Protein AF-A0A349NJ91-F1 (afdb_monomer_lite)

Structure (mmCIF, N/CA/C/O backbone):
data_AF-A0A349NJ91-F1
#
_entry.id   AF-A0A349NJ91-F1
#
loop_
_atom_site.group_PDB
_atom_site.id
_atom_site.type_symbol
_atom_site.label_atom_id
_atom_site.label_alt_id
_atom_site.label_comp_id
_atom_site.label_asym_id
_atom_site.label_entity_id
_atom_site.label_seq_id
_atom_site.pdbx_PDB_ins_code
_atom_site.Cartn_x
_atom_site.Cartn_y
_atom_site.Cartn_z
_atom_site.occupancy
_atom_site.B_iso_or_equiv
_atom_site.auth_seq_id
_atom_site.auth_comp_id
_atom_site.auth_asym_id
_atom_site.auth_atom_id
_atom_site.pdbx_PDB_model_num
ATOM 1 N N . THR A 1 1 ? 2.436 -7.405 -12.860 1.00 77.25 1 THR A N 1
ATOM 2 C CA . THR A 1 1 ? 3.900 -7.593 -12.795 1.00 77.25 1 THR A CA 1
ATOM 3 C C . THR A 1 1 ? 4.519 -7.020 -14.054 1.00 77.25 1 THR A C 1
ATOM 5 O O . THR A 1 1 ? 3.816 -6.862 -15.047 1.00 77.25 1 THR A O 1
ATOM 8 N N . GLY A 1 2 ? 5.797 -6.677 -14.028 1.00 80.81 2 GLY A N 1
ATOM 9 C CA . GLY A 1 2 ? 6.530 -6.199 -15.191 1.00 80.81 2 GLY A CA 1
ATOM 10 C C . GLY A 1 2 ? 8.028 -6.271 -14.944 1.00 80.81 2 GLY A C 1
ATOM 11 O O . GLY A 1 2 ? 8.461 -6.534 -13.830 1.00 80.81 2 GLY A O 1
ATOM 12 N N . THR A 1 3 ? 8.815 -6.009 -15.978 1.00 77.69 3 THR A N 1
ATOM 13 C CA . THR A 1 3 ? 10.271 -5.904 -15.865 1.00 77.69 3 THR A CA 1
ATOM 14 C C . THR A 1 3 ? 10.654 -4.445 -16.092 1.00 77.69 3 THR A C 1
ATOM 16 O O . THR A 1 3 ? 10.173 -3.792 -17.023 1.00 77.69 3 THR A O 1
ATOM 19 N N . SER A 1 4 ? 11.445 -3.886 -15.182 1.00 74.25 4 SER A N 1
ATOM 20 C CA . SER A 1 4 ? 11.948 -2.513 -15.268 1.00 74.25 4 SER A CA 1
ATOM 21 C C . SER A 1 4 ? 12.939 -2.364 -16.425 1.00 74.25 4 SER A C 1
ATOM 23 O O . SER A 1 4 ? 13.459 -3.350 -16.947 1.00 74.25 4 SER A O 1
ATOM 25 N N . HIS A 1 5 ? 13.252 -1.121 -16.803 1.00 72.25 5 HIS A N 1
ATOM 26 C CA . HIS A 1 5 ? 14.259 -0.835 -17.834 1.00 72.25 5 HIS A CA 1
ATOM 27 C C . HIS A 1 5 ? 15.629 -1.469 -17.523 1.00 72.25 5 HIS A C 1
ATOM 29 O O . HIS A 1 5 ? 16.348 -1.861 -18.435 1.00 72.25 5 HIS A O 1
ATOM 35 N N . ASN A 1 6 ? 15.943 -1.637 -16.234 1.00 77.25 6 ASN A N 1
ATOM 36 C CA . ASN A 1 6 ? 17.203 -2.204 -15.754 1.00 77.25 6 ASN A CA 1
ATOM 37 C C . ASN A 1 6 ? 17.148 -3.735 -15.574 1.00 77.25 6 ASN A C 1
ATOM 39 O O . ASN A 1 6 ? 18.073 -4.312 -15.015 1.00 77.25 6 ASN A O 1
ATOM 43 N N . GLY A 1 7 ? 16.067 -4.398 -16.001 1.00 76.94 7 GLY A N 1
ATOM 44 C CA . GLY A 1 7 ? 15.934 -5.858 -15.933 1.00 76.94 7 GLY A CA 1
ATOM 45 C C . GLY A 1 7 ? 15.445 -6.413 -14.592 1.00 76.94 7 GLY A C 1
ATOM 46 O O . GLY A 1 7 ? 15.349 -7.625 -14.448 1.00 76.94 7 GLY A O 1
ATOM 47 N N . HIS A 1 8 ? 15.113 -5.563 -13.614 1.00 77.88 8 HIS A N 1
ATOM 48 C CA . HIS A 1 8 ? 14.511 -6.018 -12.356 1.00 77.88 8 HIS A CA 1
ATOM 49 C C . HIS A 1 8 ? 13.013 -6.235 -12.515 1.00 77.88 8 HIS A C 1
ATOM 51 O O . HIS A 1 8 ? 12.308 -5.317 -12.951 1.00 77.88 8 HIS A O 1
ATOM 57 N N . ASP A 1 9 ? 12.538 -7.407 -12.110 1.00 84.69 9 ASP A N 1
ATOM 58 C CA . ASP A 1 9 ? 11.114 -7.689 -12.023 1.00 84.69 9 ASP A CA 1
ATOM 59 C C . ASP A 1 9 ? 10.471 -6.879 -10.899 1.00 84.69 9 ASP A C 1
ATOM 61 O O . ASP A 1 9 ? 11.012 -6.723 -9.804 1.00 84.69 9 ASP A O 1
ATOM 65 N N . TRP A 1 10 ? 9.295 -6.346 -11.189 1.00 86.88 10 TRP A N 1
ATOM 66 C CA . TRP A 1 10 ? 8.466 -5.622 -10.249 1.00 86.88 10 TRP A CA 1
ATOM 67 C C . TRP A 1 10 ? 7.039 -6.154 -10.304 1.00 86.88 10 TRP A C 1
ATOM 69 O O . TRP A 1 10 ? 6.511 -6.581 -11.336 1.00 86.88 10 TRP A O 1
ATOM 79 N N . LYS A 1 11 ? 6.382 -6.121 -9.154 1.00 93.88 11 LYS A N 1
ATOM 80 C CA . LYS A 1 11 ? 4.970 -6.450 -9.007 1.00 93.88 11 LYS A CA 1
ATOM 81 C C . LYS A 1 11 ? 4.291 -5.331 -8.236 1.00 93.88 11 LYS A C 1
ATOM 83 O O . LYS A 1 11 ? 4.909 -4.723 -7.373 1.00 93.88 11 LYS A O 1
ATOM 88 N N . VAL A 1 12 ? 3.053 -5.042 -8.600 1.00 94.56 12 VAL A N 1
ATOM 89 C CA . VAL A 1 12 ? 2.187 -4.079 -7.922 1.00 94.56 12 VAL A CA 1
ATOM 90 C C . VAL A 1 12 ? 0.842 -4.757 -7.752 1.00 94.56 12 VAL A C 1
ATOM 92 O O . VAL A 1 12 ? 0.418 -5.491 -8.651 1.00 94.56 12 VAL A O 1
ATOM 95 N N . GLN A 1 13 ? 0.221 -4.538 -6.602 1.00 97.31 13 GLN A N 1
ATOM 96 C CA . GLN A 1 13 ? -1.157 -4.912 -6.341 1.00 97.31 13 GLN A CA 1
ATOM 97 C C . GLN A 1 13 ? -1.876 -3.721 -5.719 1.00 97.31 13 GLN A C 1
ATOM 99 O O . GLN A 1 13 ? -1.427 -3.190 -4.701 1.00 97.31 13 GLN A O 1
ATOM 104 N N . ASP A 1 14 ? -2.981 -3.337 -6.349 1.00 97.44 14 ASP A N 1
ATOM 105 C CA . ASP A 1 14 ? -3.813 -2.219 -5.928 1.00 97.44 14 ASP A CA 1
ATOM 106 C C . ASP A 1 14 ? -4.951 -2.721 -5.039 1.00 97.44 14 ASP A C 1
ATOM 108 O O . ASP A 1 14 ? -5.523 -3.791 -5.272 1.00 97.44 14 ASP A O 1
ATOM 112 N N . TYR A 1 15 ? -5.287 -1.922 -4.035 1.00 98.19 15 TYR A N 1
ATOM 113 C CA . TYR A 1 15 ? -6.370 -2.163 -3.094 1.00 98.19 15 TYR A CA 1
ATOM 114 C C . TYR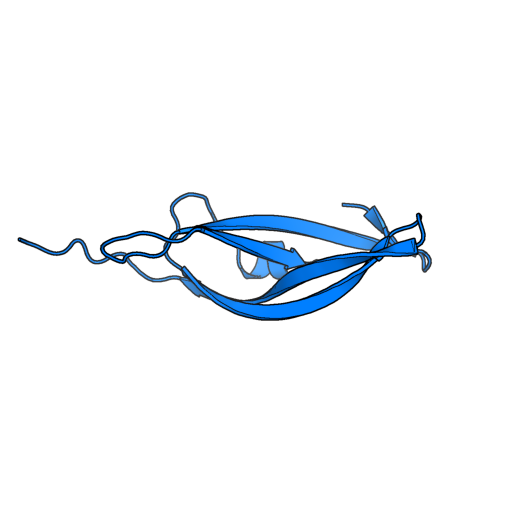 A 1 15 ? -7.240 -0.913 -2.981 1.00 98.19 15 TYR A C 1
ATOM 116 O O . TYR A 1 15 ? -6.777 0.209 -3.198 1.00 98.19 15 TYR A O 1
ATOM 124 N N . VAL A 1 16 ? -8.500 -1.115 -2.600 1.00 98.19 16 VAL A N 1
ATOM 125 C CA . VAL A 1 16 ? -9.399 -0.045 -2.161 1.00 98.19 16 VAL A CA 1
ATOM 126 C C . VAL A 1 16 ? -9.630 -0.238 -0.670 1.00 98.19 16 VAL A C 1
ATOM 128 O O . VAL A 1 16 ? -10.080 -1.305 -0.260 1.00 98.19 16 VAL A O 1
ATOM 131 N N . LEU A 1 17 ? -9.305 0.779 0.123 1.00 97.62 17 LEU A N 1
ATOM 132 C CA . LEU A 1 17 ? -9.652 0.856 1.537 1.00 97.62 17 LEU A CA 1
ATOM 133 C C . LEU A 1 17 ? -10.920 1.690 1.690 1.00 97.62 17 LEU A C 1
ATOM 135 O O . LEU A 1 17 ? -11.015 2.760 1.087 1.00 97.62 17 LEU A O 1
ATOM 139 N N . GLU A 1 18 ? -11.855 1.224 2.507 1.00 97.75 18 GLU A N 1
ATOM 140 C CA . GLU A 1 18 ? -13.044 1.975 2.905 1.00 97.75 18 GLU A CA 1
ATOM 141 C C . GLU A 1 18 ? -12.932 2.358 4.388 1.00 97.75 18 GLU A C 1
ATOM 143 O O . GLU A 1 18 ? -12.529 1.532 5.205 1.00 97.75 18 GLU A O 1
ATOM 148 N N . THR A 1 19 ? -13.213 3.618 4.736 1.00 95.62 19 THR A N 1
ATOM 149 C CA . THR A 1 19 ? -13.135 4.100 6.126 1.00 95.62 19 THR A CA 1
ATOM 150 C C . THR A 1 19 ? -14.373 3.714 6.936 1.00 95.62 19 THR A C 1
ATOM 152 O O . THR A 1 19 ? -15.493 3.722 6.436 1.00 95.62 19 THR A O 1
ATOM 155 N N . GLU A 1 20 ? -14.190 3.434 8.227 1.00 92.25 20 GLU A N 1
ATOM 156 C CA . GLU A 1 20 ? -15.247 2.936 9.127 1.00 92.25 20 GLU A CA 1
ATOM 157 C C . GLU A 1 20 ? -16.036 4.053 9.835 1.00 92.25 20 GLU A C 1
ATOM 159 O O . GLU A 1 20 ? -16.397 3.955 11.007 1.00 92.25 20 GLU A O 1
ATOM 164 N N . GLU A 1 21 ? -16.269 5.166 9.147 1.00 91.25 21 GLU A N 1
ATOM 165 C CA . GLU A 1 21 ? -16.997 6.318 9.687 1.00 91.25 21 GLU A CA 1
ATOM 166 C C . GLU A 1 21 ? -18.441 6.380 9.164 1.00 91.25 21 GLU A C 1
ATOM 168 O O . GLU A 1 21 ? -18.827 5.644 8.262 1.00 91.25 21 GLU A O 1
ATOM 173 N N . GLN A 1 22 ? -19.269 7.281 9.709 1.00 94.06 22 GLN A N 1
ATOM 174 C CA . GLN A 1 22 ? -20.687 7.390 9.322 1.00 94.06 22 GLN A CA 1
ATOM 175 C C . GLN A 1 22 ? -20.894 7.618 7.811 1.00 94.06 22 GLN A C 1
ATOM 177 O O . GLN A 1 22 ? -21.915 7.207 7.263 1.00 94.06 22 GLN A O 1
ATOM 182 N N . ASN A 1 23 ? -19.945 8.289 7.151 1.00 95.12 23 ASN A N 1
ATOM 183 C CA . ASN A 1 23 ? -19.934 8.498 5.706 1.00 95.12 23 ASN A CA 1
ATOM 184 C C . ASN A 1 23 ? -18.620 7.942 5.140 1.00 95.12 23 ASN A C 1
ATOM 186 O O . ASN A 1 23 ? -17.655 8.703 5.038 1.00 95.12 23 ASN A O 1
ATOM 190 N N . PRO A 1 24 ? -18.571 6.642 4.805 1.00 96.88 24 PRO A N 1
ATOM 191 C CA . PRO A 1 24 ? -17.347 5.989 4.370 1.00 96.88 24 PRO A CA 1
ATOM 192 C C . PRO A 1 24 ? -16.717 6.662 3.152 1.00 96.88 24 PRO A C 1
ATOM 194 O O . PRO A 1 24 ? -17.394 7.029 2.187 1.00 96.88 24 PRO A O 1
ATOM 197 N N . GLN A 1 25 ? -15.398 6.796 3.192 1.00 97.00 25 GLN A N 1
ATOM 198 C CA . GLN A 1 25 ? -14.575 7.265 2.088 1.00 97.00 25 GLN A CA 1
ATOM 199 C C . GL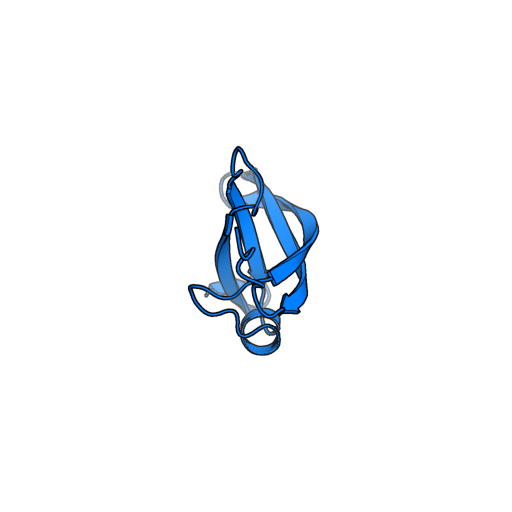N A 1 25 ? -13.772 6.103 1.528 1.00 97.00 25 GLN A C 1
ATOM 201 O O . GLN A 1 25 ? -13.335 5.224 2.266 1.00 97.00 25 GLN A O 1
ATOM 206 N N . GLN A 1 26 ? -13.540 6.127 0.218 1.00 97.56 26 GLN A N 1
ATOM 207 C CA . GLN A 1 26 ? -12.759 5.112 -0.475 1.00 97.56 26 GLN A CA 1
ATOM 208 C C . GLN A 1 26 ? -11.411 5.690 -0.905 1.00 97.56 26 GLN A C 1
ATOM 210 O O . GLN A 1 26 ? -11.348 6.754 -1.524 1.00 97.56 26 GLN A O 1
ATOM 215 N N . CYS A 1 27 ? -10.331 4.978 -0.593 1.00 95.50 27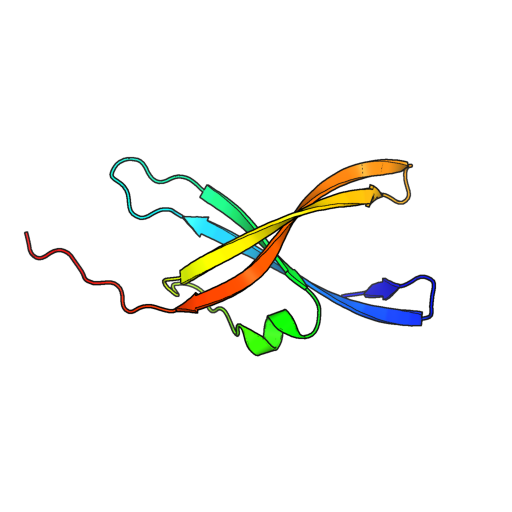 CYS A N 1
ATOM 216 C CA . CYS A 1 27 ? -8.968 5.348 -0.954 1.00 95.50 27 CYS A CA 1
ATOM 217 C C . CYS A 1 27 ? -8.288 4.199 -1.700 1.00 95.50 27 CYS A C 1
ATOM 219 O O . CYS A 1 27 ? -8.249 3.070 -1.212 1.00 95.50 27 CYS A O 1
ATOM 221 N N . VAL A 1 28 ? -7.723 4.490 -2.873 1.00 97.62 28 VAL A N 1
ATOM 222 C CA . VAL A 1 28 ? -6.869 3.540 -3.597 1.00 97.62 28 VAL A CA 1
ATOM 223 C C . VAL A 1 28 ? -5.444 3.645 -3.065 1.00 97.62 28 VAL A C 1
ATOM 225 O O . VAL A 1 28 ? -4.898 4.748 -2.969 1.00 97.62 28 VAL A O 1
ATOM 228 N N . PHE A 1 29 ? -4.826 2.505 -2.767 1.00 98.00 29 PHE A N 1
ATOM 229 C CA . PHE A 1 29 ? -3.406 2.409 -2.431 1.00 98.00 29 PHE A CA 1
ATOM 230 C C . PHE A 1 29 ? -2.775 1.155 -3.042 1.00 98.00 29 PHE A C 1
ATOM 232 O O . PHE A 1 29 ? -3.471 0.207 -3.401 1.00 98.00 29 PHE A O 1
ATOM 239 N N . GLU A 1 30 ? -1.448 1.147 -3.153 1.00 97.88 30 GLU A N 1
ATOM 240 C CA . GLU A 1 30 ? -0.692 0.042 -3.743 1.00 97.88 30 GLU A CA 1
ATOM 241 C C . GLU A 1 30 ? 0.283 -0.602 -2.749 1.00 97.88 30 GLU A C 1
ATOM 243 O O . GLU A 1 30 ? 0.950 0.081 -1.962 1.00 97.88 30 GLU A O 1
ATOM 248 N N . ALA A 1 31 ? 0.434 -1.923 -2.849 1.00 97.88 31 ALA A N 1
ATOM 249 C CA . ALA A 1 31 ? 1.596 -2.645 -2.342 1.00 97.88 31 ALA A CA 1
ATOM 250 C C . ALA A 1 31 ? 2.555 -2.944 -3.506 1.00 97.88 31 ALA A C 1
ATOM 252 O O . ALA A 1 31 ? 2.144 -3.415 -4.568 1.00 97.88 31 ALA A O 1
ATOM 253 N N . TYR A 1 32 ? 3.847 -2.674 -3.305 1.00 95.38 32 TYR A N 1
ATOM 254 C CA . TYR A 1 32 ? 4.877 -2.776 -4.343 1.00 95.38 32 TYR A CA 1
ATOM 255 C C . TYR A 1 32 ? 5.924 -3.842 -4.000 1.00 95.38 32 TYR A C 1
ATOM 257 O O . TYR A 1 32 ? 6.468 -3.859 -2.898 1.00 95.38 32 TYR A O 1
ATOM 265 N N . GLY A 1 33 ? 6.274 -4.689 -4.966 1.00 94.50 33 GLY A N 1
ATOM 266 C CA . GLY A 1 33 ? 7.337 -5.685 -4.836 1.00 94.50 33 GLY A CA 1
ATOM 267 C C . GLY A 1 33 ? 7.073 -6.661 -3.691 1.00 94.50 33 GLY A C 1
ATOM 268 O O . GLY A 1 33 ? 5.962 -7.171 -3.543 1.00 94.50 33 GLY A O 1
ATOM 269 N N . ASP A 1 34 ? 8.091 -6.896 -2.868 1.00 95.19 34 ASP A N 1
ATOM 270 C CA . ASP A 1 34 ? 8.034 -7.839 -1.744 1.00 95.19 34 ASP A CA 1
ATOM 271 C C . ASP A 1 34 ? 7.013 -7.434 -0.671 1.00 95.19 34 ASP A C 1
ATOM 273 O O . ASP A 1 34 ? 6.535 -8.286 0.078 1.00 95.19 34 ASP A O 1
ATOM 277 N N . ASN A 1 35 ? 6.600 -6.160 -0.634 1.00 96.81 35 ASN A N 1
ATOM 278 C CA . ASN A 1 35 ? 5.574 -5.700 0.299 1.00 96.81 35 ASN A CA 1
ATOM 279 C C . ASN A 1 35 ? 4.208 -6.357 0.058 1.00 96.81 35 ASN A C 1
ATOM 281 O O . ASN A 1 35 ? 3.414 -6.451 0.987 1.00 96.81 35 ASN A O 1
ATOM 285 N N . ILE A 1 36 ? 3.941 -6.852 -1.155 1.00 97.62 36 ILE A N 1
ATOM 286 C CA . ILE A 1 36 ? 2.713 -7.606 -1.443 1.00 97.62 36 ILE A CA 1
ATOM 287 C C . ILE A 1 36 ? 2.648 -8.858 -0.563 1.00 97.62 36 ILE A C 1
ATOM 289 O O . ILE A 1 36 ? 1.643 -9.099 0.105 1.00 97.62 36 ILE A O 1
ATOM 293 N N . ASP A 1 37 ? 3.743 -9.617 -0.513 1.00 96.94 37 ASP A N 1
ATOM 294 C CA . ASP A 1 37 ? 3.808 -10.850 0.270 1.00 96.94 37 ASP A CA 1
ATOM 295 C C . ASP A 1 37 ? 4.011 -10.541 1.761 1.00 96.94 37 ASP A C 1
ATOM 297 O O . ASP A 1 37 ? 3.442 -11.235 2.598 1.00 96.94 37 ASP A O 1
ATOM 301 N N . LYS A 1 38 ? 4.767 -9.480 2.101 1.00 97.19 38 LYS A N 1
ATOM 302 C CA . LYS A 1 38 ? 4.959 -9.010 3.488 1.00 97.19 38 LYS A CA 1
ATOM 303 C C . LYS A 1 38 ? 3.625 -8.665 4.148 1.00 97.19 38 LYS A C 1
ATOM 305 O O . LYS A 1 38 ? 3.364 -9.111 5.259 1.00 97.19 38 LYS A O 1
ATOM 310 N N . PHE A 1 39 ? 2.816 -7.828 3.498 1.00 98.25 39 PHE A N 1
ATOM 311 C CA . PHE A 1 39 ? 1.554 -7.363 4.072 1.00 98.25 39 PHE A CA 1
ATOM 312 C C . PHE A 1 39 ? 0.466 -8.430 3.983 1.00 98.25 39 PHE A C 1
ATOM 314 O O . PHE A 1 39 ? -0.397 -8.493 4.858 1.00 98.25 39 PHE A O 1
ATOM 321 N N . HIS A 1 40 ? 0.517 -9.270 2.941 1.00 97.81 40 HIS A N 1
ATOM 322 C CA . HIS A 1 40 ? -0.409 -10.378 2.722 1.00 97.81 40 HIS A CA 1
ATOM 323 C C . HIS A 1 40 ? -1.877 -9.967 2.945 1.00 97.81 40 HIS A C 1
ATOM 325 O O . HIS A 1 40 ? -2.633 -10.652 3.643 1.00 97.81 40 HIS A O 1
ATOM 331 N N . ILE A 1 41 ? -2.256 -8.803 2.410 1.00 98.25 41 ILE A N 1
ATOM 332 C CA . ILE A 1 41 ? -3.594 -8.226 2.572 1.00 98.25 41 ILE A CA 1
ATOM 333 C C . ILE A 1 41 ? -4.587 -9.104 1.817 1.00 98.25 41 ILE A C 1
ATOM 335 O O . ILE A 1 41 ? -4.403 -9.392 0.633 1.00 98.25 41 ILE A O 1
ATOM 339 N N . GLN A 1 42 ? -5.627 -9.532 2.515 1.00 97.81 42 GLN A N 1
ATOM 340 C CA . GLN A 1 42 ? -6.740 -10.281 1.964 1.00 97.81 42 GLN A CA 1
ATOM 341 C C . GLN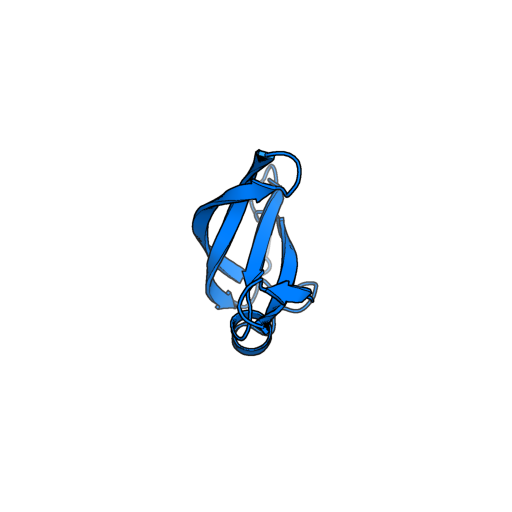 A 1 42 ? -7.963 -9.378 1.854 1.00 97.81 42 GLN A C 1
ATOM 343 O O . GLN A 1 42 ? -8.059 -8.327 2.488 1.00 97.81 42 GLN A O 1
ATOM 348 N N . LYS A 1 43 ? -8.912 -9.793 1.015 1.00 96.81 43 LYS A N 1
ATOM 349 C CA . LYS A 1 43 ? -10.226 -9.158 0.990 1.00 96.81 43 LYS A CA 1
ATOM 350 C C . LYS A 1 43 ? -10.854 -9.267 2.386 1.00 96.81 43 LYS A C 1
ATOM 352 O O . LYS A 1 43 ? -10.720 -10.307 3.022 1.00 96.81 43 LYS A O 1
ATOM 357 N N . ASP A 1 44 ? -11.546 -8.210 2.798 1.00 95.69 44 ASP A N 1
ATOM 358 C CA . ASP A 1 44 ? -12.263 -8.111 4.074 1.00 95.69 44 ASP A CA 1
ATOM 359 C C . ASP A 1 44 ? -11.341 -8.029 5.317 1.00 95.69 44 ASP A C 1
ATOM 361 O O . ASP A 1 44 ? -11.828 -8.062 6.445 1.00 95.69 44 ASP A O 1
ATOM 365 N N . ASP A 1 45 ? -10.021 -7.861 5.133 1.00 97.44 45 ASP A N 1
ATOM 366 C CA . ASP A 1 45 ? -9.110 -7.468 6.216 1.00 97.44 45 ASP A CA 1
ATOM 367 C C . ASP A 1 45 ? -9.393 -6.030 6.676 1.00 97.44 45 ASP A C 1
ATOM 369 O O . ASP A 1 45 ? -9.554 -5.119 5.860 1.00 97.44 45 ASP A O 1
ATOM 373 N N . TYR A 1 46 ? -9.310 -5.807 7.986 1.00 97.25 46 TYR A 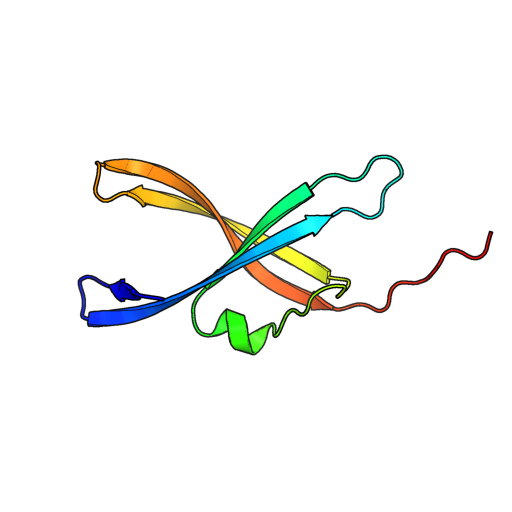N 1
ATOM 374 C CA . TYR A 1 46 ? -9.327 -4.475 8.580 1.00 97.25 46 TYR A CA 1
ATOM 375 C C . TYR A 1 46 ? -7.897 -4.013 8.839 1.00 97.25 46 TYR A C 1
ATOM 377 O O . TYR A 1 46 ? -7.116 -4.693 9.515 1.00 97.25 46 TYR A O 1
ATOM 385 N N . VAL A 1 47 ? -7.524 -2.880 8.241 1.00 97.75 47 VAL A N 1
ATOM 386 C CA . VAL A 1 47 ? -6.136 -2.411 8.216 1.00 97.75 47 VAL A CA 1
ATOM 387 C C . VAL A 1 47 ? -6.008 -0.911 8.417 1.00 97.75 47 VAL A C 1
ATOM 389 O O . VAL A 1 47 ? -6.760 -0.119 7.858 1.00 97.75 47 VAL A O 1
ATOM 392 N N . THR A 1 48 ? -4.967 -0.521 9.145 1.00 97.75 48 THR A N 1
ATOM 393 C CA . THR A 1 48 ? -4.410 0.830 9.077 1.00 97.75 48 THR A CA 1
ATOM 394 C C . THR A 1 48 ? -3.262 0.816 8.079 1.00 97.75 48 THR A C 1
ATOM 396 O O . THR A 1 48 ? -2.331 0.018 8.215 1.00 97.75 48 THR A O 1
ATOM 399 N N . VAL A 1 49 ? -3.324 1.697 7.080 1.00 98.12 49 VAL A N 1
ATOM 400 C CA . VAL A 1 49 ? -2.306 1.816 6.029 1.00 98.12 49 VAL A CA 1
ATOM 401 C C . VAL A 1 49 ? -1.588 3.152 6.165 1.00 98.12 49 VAL A C 1
ATOM 403 O O . VAL A 1 49 ? -2.186 4.210 5.976 1.00 98.12 49 VAL A O 1
ATOM 406 N N . GLU A 1 50 ? -0.287 3.104 6.432 1.00 98.38 50 GLU A N 1
ATOM 407 C CA . GLU A 1 50 ? 0.590 4.260 6.275 1.00 98.38 50 GLU A CA 1
ATOM 408 C C . GLU A 1 50 ? 1.145 4.263 4.853 1.00 98.38 50 GLU A C 1
ATOM 410 O O . GLU A 1 50 ? 1.728 3.273 4.400 1.00 98.38 50 GLU A O 1
ATOM 415 N N . PHE A 1 51 ? 0.984 5.372 4.132 1.00 97.81 51 PHE A N 1
ATOM 416 C CA . PHE A 1 51 ? 1.442 5.482 2.751 1.00 97.81 51 PHE A CA 1
ATOM 417 C C . PHE A 1 51 ? 2.208 6.772 2.483 1.00 97.81 51 PHE A C 1
ATOM 419 O O . PHE A 1 51 ? 2.093 7.775 3.184 1.00 97.81 51 PHE A O 1
ATOM 426 N N . THR A 1 52 ? 2.980 6.740 1.402 1.00 97.56 52 THR A N 1
ATOM 427 C CA . THR A 1 52 ? 3.610 7.917 0.802 1.00 97.56 52 THR A CA 1
ATOM 428 C C . THR A 1 52 ? 2.966 8.214 -0.542 1.00 97.56 52 THR A C 1
ATOM 430 O O . THR A 1 52 ? 2.573 7.303 -1.268 1.00 97.56 52 THR A O 1
ATOM 433 N N . MET A 1 53 ? 2.858 9.494 -0.890 1.00 96.75 53 MET A N 1
ATOM 434 C CA . MET A 1 53 ? 2.413 9.909 -2.218 1.00 96.75 53 MET A CA 1
ATOM 435 C C . MET A 1 53 ? 3.612 9.919 -3.160 1.00 96.75 53 MET A C 1
ATOM 437 O O . MET A 1 53 ? 4.594 10.624 -2.922 1.00 96.75 53 MET A O 1
ATOM 441 N N . VAL A 1 54 ? 3.532 9.134 -4.228 1.00 94.12 54 VAL A N 1
ATOM 442 C CA . VAL A 1 54 ? 4.599 8.991 -5.220 1.00 94.12 54 VAL A CA 1
ATOM 443 C C . VAL A 1 54 ? 4.087 9.472 -6.566 1.00 94.12 54 VAL A C 1
ATOM 445 O O . VAL A 1 54 ? 3.019 9.057 -7.002 1.00 94.12 54 VAL A O 1
ATOM 448 N N . ALA A 1 55 ? 4.863 10.315 -7.242 1.00 94.25 55 ALA A N 1
ATOM 449 C CA . ALA A 1 55 ? 4.599 10.719 -8.616 1.00 94.25 55 ALA A CA 1
ATOM 450 C C . ALA A 1 55 ? 5.489 9.916 -9.573 1.00 94.25 55 ALA A C 1
ATOM 452 O O . ALA A 1 55 ? 6.701 9.831 -9.376 1.00 94.25 55 ALA A O 1
ATOM 453 N N . ASN A 1 56 ? 4.891 9.353 -10.616 1.00 88.69 56 ASN A N 1
ATOM 454 C CA . ASN A 1 56 ? 5.570 8.590 -11.657 1.00 88.69 56 ASN A CA 1
ATOM 455 C C . ASN A 1 56 ? 5.244 9.179 -13.031 1.00 88.69 56 ASN A C 1
ATOM 457 O O . ASN A 1 56 ? 4.187 9.779 -13.224 1.00 88.69 56 ASN A O 1
ATOM 461 N N . THR A 1 57 ? 6.135 8.978 -13.998 1.00 91.62 57 THR A N 1
ATOM 462 C CA . THR A 1 57 ? 5.899 9.330 -15.401 1.00 91.62 57 THR A CA 1
ATOM 463 C C . THR A 1 57 ? 5.549 8.088 -16.212 1.00 91.62 57 THR A C 1
ATOM 465 O O . THR A 1 57 ? 6.232 7.063 -16.163 1.00 91.62 57 THR A O 1
ATOM 468 N N . GLY A 1 58 ? 4.457 8.175 -16.966 1.00 84.75 58 GLY A N 1
ATOM 469 C CA . GLY A 1 58 ? 4.055 7.176 -17.942 1.00 84.75 58 GLY A CA 1
ATOM 470 C C . GLY A 1 58 ? 4.991 7.166 -19.148 1.00 84.75 58 GLY A C 1
ATOM 471 O O . GLY A 1 58 ? 5.762 8.097 -19.387 1.00 84.75 58 GLY A O 1
ATOM 472 N N . ARG A 1 59 ? 4.909 6.103 -19.954 1.00 83.19 59 ARG A N 1
ATOM 473 C CA . ARG A 1 59 ? 5.666 6.008 -21.218 1.00 83.19 59 ARG A CA 1
ATOM 474 C C . ARG A 1 59 ? 5.256 7.073 -22.240 1.00 83.19 59 ARG A C 1
ATOM 476 O O . ARG A 1 59 ? 6.027 7.375 -23.141 1.00 83.19 59 ARG A O 1
ATOM 483 N N . ASP A 1 60 ? 4.056 7.618 -22.093 1.00 92.12 60 ASP A N 1
ATOM 484 C CA . ASP A 1 60 ? 3.502 8.742 -22.847 1.00 92.12 60 ASP A CA 1
ATOM 485 C C . ASP A 1 60 ? 3.947 10.116 -22.306 1.00 92.12 60 ASP A C 1
ATOM 487 O O . ASP A 1 60 ? 3.601 11.145 -22.880 1.00 92.12 60 ASP A O 1
ATOM 491 N N . GLY A 1 61 ? 4.732 10.146 -21.223 1.00 92.62 61 GLY A N 1
ATOM 492 C CA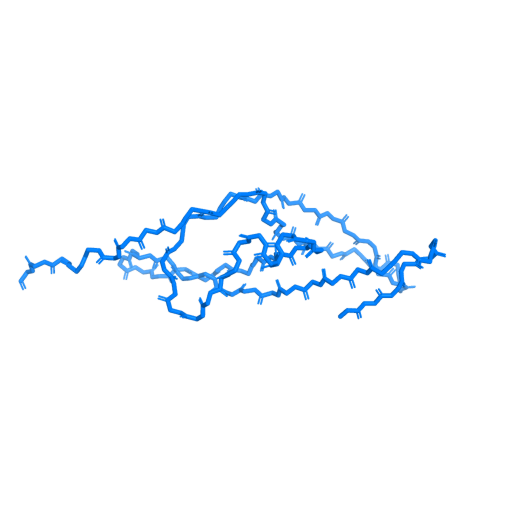 . GLY A 1 61 ? 5.225 11.368 -20.590 1.00 92.62 61 GLY A CA 1
ATOM 493 C C . GLY A 1 61 ? 4.229 12.040 -19.642 1.00 92.62 61 GLY A C 1
ATOM 494 O O . GLY A 1 61 ? 4.574 13.061 -19.045 1.00 92.62 61 GLY A O 1
ATOM 495 N N . HIS A 1 62 ? 3.025 11.488 -19.461 1.00 94.69 62 HIS A N 1
ATOM 496 C CA . HIS A 1 62 ? 2.063 12.007 -18.492 1.00 94.69 62 HIS A CA 1
ATOM 497 C C . HIS A 1 62 ? 2.429 11.583 -17.068 1.00 94.69 62 HIS A C 1
ATOM 499 O O . HIS A 1 62 ? 2.908 10.476 -16.830 1.00 94.69 62 HIS A O 1
ATOM 505 N N . TRP A 1 63 ? 2.204 12.472 -16.102 1.00 94.19 63 TRP A N 1
ATOM 506 C CA . TRP A 1 63 ? 2.404 12.165 -14.689 1.00 94.19 63 TRP A CA 1
ATOM 507 C C . TRP A 1 63 ? 1.175 11.474 -14.108 1.00 94.19 63 TRP A C 1
ATOM 509 O O . TRP A 1 63 ? 0.044 11.857 -14.405 1.00 94.19 63 TRP A O 1
ATOM 519 N N . PHE A 1 64 ? 1.403 10.510 -13.227 1.00 92.38 64 PHE A N 1
ATOM 520 C CA . PHE A 1 64 ? 0.370 9.896 -12.404 1.00 92.38 64 PHE A CA 1
ATOM 521 C C . PHE A 1 64 ? 0.868 9.734 -10.967 1.00 92.38 64 PHE A C 1
ATOM 523 O O . PHE A 1 64 ? 2.072 9.633 -10.720 1.00 92.38 64 PHE A O 1
ATOM 530 N N . GLY A 1 65 ? -0.063 9.773 -10.016 1.00 93.12 65 GLY A N 1
ATOM 531 C CA . GLY A 1 65 ? 0.219 9.661 -8.589 1.00 93.12 65 GLY A CA 1
ATOM 532 C C . GLY A 1 65 ? -0.273 8.333 -8.032 1.00 93.12 65 GLY A C 1
ATOM 533 O O . GLY A 1 65 ? -1.378 7.918 -8.367 1.00 93.12 65 GLY A O 1
ATOM 534 N N . ASN A 1 66 ? 0.517 7.716 -7.155 1.00 94.50 66 ASN A N 1
ATOM 535 C CA . ASN A 1 66 ? 0.149 6.505 -6.426 1.00 94.50 66 ASN A CA 1
ATOM 536 C C . ASN A 1 66 ? 0.314 6.731 -4.917 1.00 94.50 66 ASN A C 1
ATOM 538 O O . ASN A 1 66 ? 1.288 7.347 -4.477 1.00 94.50 66 ASN A O 1
ATOM 542 N N . ASN A 1 67 ? -0.602 6.173 -4.125 1.00 97.75 67 ASN A N 1
ATOM 543 C CA . ASN A 1 67 ? -0.470 6.075 -2.673 1.00 97.75 67 ASN A CA 1
ATOM 544 C C . ASN A 1 67 ? 0.243 4.759 -2.343 1.00 97.75 67 ASN A C 1
ATOM 546 O O . ASN A 1 67 ? -0.375 3.696 -2.334 1.00 97.75 67 ASN A O 1
ATOM 550 N N . ARG A 1 68 ? 1.559 4.806 -2.125 1.00 97.69 68 ARG A N 1
ATOM 551 C CA . ARG A 1 68 ? 2.378 3.611 -1.893 1.00 97.69 68 ARG A CA 1
ATOM 552 C C . ARG A 1 68 ? 2.434 3.263 -0.415 1.00 97.69 68 ARG A C 1
ATOM 554 O O . ARG A 1 68 ? 2.983 4.043 0.366 1.00 97.69 68 ARG A O 1
ATOM 561 N N . ALA A 1 69 ? 1.933 2.083 -0.055 1.00 98.38 69 ALA A N 1
ATOM 562 C CA . ALA A 1 69 ? 1.990 1.576 1.311 1.00 98.38 69 ALA A CA 1
ATOM 563 C C . ALA A 1 69 ? 3.445 1.409 1.784 1.00 98.38 69 ALA A C 1
ATOM 565 O O . ALA A 1 69 ? 4.270 0.773 1.118 1.00 98.38 69 ALA A O 1
ATOM 566 N N . VAL A 1 70 ? 3.737 1.988 2.947 1.00 98.06 70 VAL A N 1
ATOM 567 C CA . VAL A 1 70 ? 5.007 1.871 3.675 1.00 98.06 70 VAL A CA 1
ATOM 568 C C . VAL A 1 70 ? 4.864 0.864 4.808 1.00 98.06 70 VAL A C 1
ATOM 570 O O . VAL A 1 70 ? 5.737 0.013 4.975 1.00 98.06 70 VAL A O 1
ATOM 573 N N . GLU A 1 71 ? 3.741 0.916 5.523 1.00 98.25 71 GLU A N 1
ATOM 574 C CA . GLU A 1 71 ? 3.409 -0.014 6.595 1.00 98.25 71 GLU A CA 1
ATOM 575 C C . GLU A 1 71 ? 1.908 -0.319 6.594 1.00 98.25 71 GLU A C 1
ATOM 577 O O . GLU A 1 71 ? 1.084 0.530 6.245 1.00 98.25 71 GLU A O 1
ATOM 582 N N . VAL A 1 72 ? 1.562 -1.553 6.961 1.00 98.38 72 VAL A N 1
ATOM 583 C CA . VAL A 1 72 ? 0.180 -2.030 7.040 1.00 98.38 72 VAL A CA 1
ATOM 584 C C . VAL A 1 72 ? 0.021 -2.800 8.339 1.00 98.38 72 VAL A C 1
ATOM 586 O O . VAL A 1 72 ? 0.671 -3.824 8.538 1.00 98.38 72 VAL A O 1
ATOM 589 N N . THR A 1 73 ? -0.861 -2.317 9.208 1.00 98.25 73 THR A N 1
ATOM 590 C CA . THR A 1 73 ? -1.200 -2.986 10.468 1.00 98.25 73 THR A CA 1
ATOM 591 C C . THR A 1 73 ? -2.603 -3.557 10.369 1.00 98.25 73 THR A C 1
ATOM 593 O O . THR A 1 73 ? -3.550 -2.799 10.177 1.00 98.25 73 THR A O 1
ATOM 596 N N . LYS A 1 74 ? -2.742 -4.878 10.518 1.00 97.56 74 LYS A N 1
ATOM 597 C CA . LYS A 1 74 ? -4.050 -5.539 10.618 1.00 97.56 74 LYS A CA 1
ATOM 598 C C . LYS A 1 74 ? -4.614 -5.388 12.028 1.00 97.56 74 LYS A C 1
ATOM 600 O O . LYS A 1 74 ? -3.856 -5.437 12.998 1.00 97.56 74 LYS A O 1
ATOM 605 N N . TYR A 1 75 ? -5.927 -5.251 12.140 1.00 96.19 75 TYR A N 1
ATOM 606 C CA . TYR A 1 75 ? -6.629 -5.277 13.418 1.00 96.19 75 TYR A CA 1
ATOM 607 C C . TYR A 1 75 ? -7.907 -6.106 13.322 1.00 96.19 75 TYR A C 1
ATOM 609 O O . TYR A 1 75 ? -8.434 -6.347 12.242 1.00 96.19 75 TYR A O 1
ATOM 617 N N . GLU A 1 76 ? -8.388 -6.562 14.474 1.00 92.88 76 GLU A N 1
ATOM 618 C CA . GLU A 1 76 ? -9.701 -7.190 14.572 1.00 92.88 76 GLU A CA 1
ATOM 619 C C . GLU A 1 76 ? -10.762 -6.096 14.579 1.00 92.88 76 GLU A C 1
ATOM 621 O O . GLU A 1 76 ? -10.716 -5.191 15.421 1.00 92.88 76 GLU A O 1
ATOM 626 N N . HIS A 1 77 ? -11.725 -6.180 13.666 1.00 86.44 77 HIS A N 1
ATOM 627 C CA . HIS A 1 77 ? -12.871 -5.288 13.698 1.00 86.44 77 HIS A CA 1
ATOM 628 C C . HIS A 1 77 ? -13.694 -5.547 14.952 1.00 86.44 77 HIS A C 1
ATOM 630 O O . HIS A 1 77 ? -14.176 -6.656 15.191 1.00 86.44 77 HIS A O 1
ATOM 636 N N . GLN A 1 78 ? -13.859 -4.511 15.764 1.00 79.50 78 GLN A N 1
ATOM 637 C CA . GLN A 1 78 ? -14.778 -4.561 16.885 1.00 79.50 78 GLN A CA 1
ATOM 638 C C . GLN A 1 78 ? -16.140 -4.088 16.397 1.00 79.50 78 GLN A C 1
ATOM 640 O O . GLN A 1 78 ? -16.378 -2.887 16.277 1.00 79.50 78 GLN A O 1
ATOM 645 N N . GLU A 1 79 ? -17.039 -5.039 16.141 1.00 73.56 79 GLU A N 1
ATOM 646 C CA . GLU A 1 79 ? -18.451 -4.722 15.944 1.00 73.56 79 GLU A CA 1
ATOM 647 C C . GLU A 1 79 ? -18.944 -3.924 17.159 1.00 73.56 79 GLU A C 1
ATOM 649 O O . GLU A 1 79 ? -18.878 -4.375 18.308 1.00 73.56 79 GLU A O 1
ATOM 654 N N . SER A 1 80 ? -19.413 -2.703 16.908 1.00 68.31 80 SER A N 1
ATOM 655 C CA . SER A 1 80 ? -20.012 -1.881 17.952 1.00 68.31 80 SER A CA 1
ATOM 656 C C . SER A 1 80 ? -21.320 -2.536 18.394 1.00 68.31 80 SER A C 1
ATOM 658 O O . SER A 1 80 ? -22.286 -2.570 17.635 1.00 68.31 80 SER A O 1
ATOM 660 N N . LEU A 1 81 ? -21.350 -3.058 19.624 1.00 59.88 81 LEU A N 1
ATOM 661 C CA . LEU A 1 81 ? -22.565 -3.555 20.269 1.00 59.88 81 LEU A CA 1
ATOM 662 C C . LEU A 1 81 ? -23.462 -2.360 20.622 1.00 59.88 81 LEU A C 1
ATOM 664 O O . LEU A 1 81 ? -23.333 -1.772 21.698 1.00 59.88 81 LEU A O 1
ATOM 668 N N . ILE A 1 82 ? -24.341 -1.992 19.694 1.00 52.78 82 ILE A N 1
ATOM 669 C CA . ILE A 1 82 ? -25.530 -1.169 19.948 1.00 52.78 82 ILE A CA 1
ATOM 670 C C . ILE A 1 82 ? -26.782 -2.034 19.906 1.00 52.78 82 ILE A C 1
ATOM 672 O O . ILE A 1 82 ? -26.876 -2.905 19.014 1.00 52.78 82 ILE A O 1
#

Radius of gyration: 15.4 Å; chains: 1; bounding box: 43×23×43 Å

Foldseek 3Di:
DDADPVRDDKDKDKDWDWDPDPDIDIDIAIEIGCSCVVQVDDPPWDKDFDWDWDWDADPVRDIDIHTYTPDIDTDDDDDPDD

pLDDT: mean 91.81, std 9.36, range [52.78, 98.38]

Secondary structure (DSSP, 8-state):
-EE-TTS-EE-EEEEEEE--SSS--EEEEEEETTHHHHH---TT-EEEEEEEEEEEE-TTS-EEEEEEEEEEEEE-------

Sequence (82 aa):
TGTSHNGHDWKVQDYVLETEEQNPQQCVFEAYGDNIDKFHIQKDDYVTVEFTMVANTGRDGHWFGNNRAVEVTKYEHQESLI